Protein AF-A0A2G9V397-F1 (afdb_monomer)

Nearest PDB structures (foldseek):
  7y4a-assembly4_H  TM=7.090E-01  e=7.245E-02  Homo sapiens
  8ptk-assembly1_f  TM=3.764E-01  e=3.981E+00  Homo sapiens

Solvent-accessible surface area (backbone atoms only — not comparable to full-atom values): 5762 Å² total; per-residue (Å²): 138,84,85,92,82,76,87,77,82,84,74,73,84,80,80,70,82,70,72,78,71,50,93,63,46,41,81,46,76,46,74,45,92,66,92,69,44,68,52,73,52,76,41,52,70,87,58,59,71,64,60,57,51,52,51,50,28,62,75,69,69,49,83,71,55,91,82,58,82,86,85,56,75,49,97,82,69,54,69,64,83,128

pLDDT: mean 77.18, std 17.79, range [40.34, 95.44]

Mean predicted aligned error: 13.67 Å

Foldseek 3Di:
DDDDDDPPPPPDDPPPPVPVQPPQKDWDWDFDPPPRDIDIDIDGPPDDVVVVLVVVCVVVVPPPSVPDDDWDQDPVRDTDDD

Radius of gyration: 22.09 Å; Cα contacts (8 Å, |Δi|>4): 54; chains: 1; bounding box: 50×62×38 Å

Organism: Teladorsagia circumcincta (NCBI:txid45464)

Sequence (82 aa):
MPTLNSSSSFLGRLSARSSFISPKEVKVTVQLLNDADTVTNEFKRSQPAQAILDYICELKNIREKDYLGLRYQDHNKHRVRT

InterPro domains:
  IPR000299 FERM domain [PS50057] (26-82)
  IPR018979 FERM, N-terminal [PF09379] (30-78)
  IPR029071 Ubiquitin-like domain superfamily [SSF54236] (23-79)

Secondary structure (DSSP, 8-state):
----------------------TTEEEEEEE-SSTT-EEEEEEETTS-HHHHHHHHHHHTT---GGG----EE-TT--EE--

Structure (mmCIF, N/CA/C/O backbone):
data_AF-A0A2G9V397-F1
#
_entry.id   AF-A0A2G9V397-F1
#
loop_
_atom_site.group_PDB
_atom_site.id
_atom_site.type_symbol
_atom_site.label_atom_id
_atom_site.label_alt_id
_atom_site.label_comp_id
_atom_site.label_asym_id
_atom_site.label_entity_id
_atom_site.label_seq_id
_atom_site.pdbx_PDB_ins_code
_atom_site.Cartn_x
_atom_site.Cartn_y
_atom_site.Cartn_z
_atom_site.occupancy
_atom_site.B_iso_or_equiv
_atom_site.auth_seq_id
_atom_site.auth_comp_id
_atom_site.auth_asym_id
_atom_site.auth_atom_id
_atom_site.pdbx_PDB_model_num
ATOM 1 N N . MET A 1 1 ? 36.582 49.133 -30.517 1.00 40.34 1 MET A N 1
ATOM 2 C CA . MET A 1 1 ? 35.726 47.928 -30.504 1.00 40.34 1 MET A CA 1
ATOM 3 C C . MET A 1 1 ? 35.746 47.361 -29.095 1.00 40.34 1 MET A C 1
ATOM 5 O O . MET A 1 1 ? 36.837 47.034 -28.640 1.00 40.34 1 MET A O 1
ATOM 9 N N . PRO A 1 2 ? 34.622 47.368 -28.362 1.00 41.84 2 PRO A N 1
ATOM 10 C CA . PRO A 1 2 ? 34.590 46.976 -26.960 1.00 41.84 2 PRO A CA 1
ATOM 11 C C . PRO A 1 2 ? 34.222 45.488 -26.764 1.00 41.84 2 PRO A C 1
ATOM 13 O O . PRO A 1 2 ? 33.586 44.872 -27.613 1.00 41.84 2 PRO A O 1
ATOM 16 N N . THR A 1 3 ? 34.625 44.989 -25.591 1.00 46.28 3 THR A N 1
ATOM 17 C CA . THR A 1 3 ? 34.144 43.832 -24.807 1.00 46.28 3 THR A CA 1
ATOM 18 C C . THR A 1 3 ? 34.305 42.404 -25.341 1.00 46.28 3 THR A C 1
ATOM 20 O O . THR A 1 3 ? 33.532 41.946 -26.175 1.00 46.28 3 THR A O 1
ATOM 23 N N . LEU A 1 4 ? 35.176 41.630 -24.678 1.00 40.47 4 LEU A N 1
ATOM 24 C CA . LEU A 1 4 ? 34.975 40.193 -24.489 1.00 40.47 4 LEU A CA 1
ATOM 25 C C . LEU A 1 4 ? 34.754 39.946 -22.993 1.00 40.47 4 LEU A C 1
ATOM 27 O O . LEU A 1 4 ? 35.698 39.782 -22.229 1.00 40.47 4 LEU A O 1
ATOM 31 N N . ASN A 1 5 ? 33.492 39.974 -22.572 1.00 50.00 5 ASN A N 1
ATOM 32 C CA . ASN A 1 5 ? 33.083 39.455 -21.275 1.00 50.00 5 ASN A CA 1
ATOM 33 C C . ASN A 1 5 ? 31.930 38.482 -21.509 1.00 50.00 5 ASN A C 1
ATOM 35 O O . ASN A 1 5 ? 30.808 38.881 -21.810 1.00 50.00 5 ASN A O 1
ATOM 39 N N . SER A 1 6 ? 32.219 37.192 -21.409 1.00 44.84 6 SER A N 1
ATOM 40 C CA . SER A 1 6 ? 31.205 36.163 -21.200 1.00 44.84 6 SER A CA 1
ATOM 41 C C . SER A 1 6 ? 31.869 34.974 -20.535 1.00 44.84 6 SER A C 1
ATOM 43 O O . SER A 1 6 ? 32.239 33.987 -21.166 1.00 44.84 6 SER A O 1
ATOM 45 N N . SER A 1 7 ? 32.027 35.107 -19.221 1.00 56.31 7 SER A N 1
ATOM 46 C CA . SER A 1 7 ? 32.120 33.981 -18.304 1.00 56.31 7 SER A CA 1
ATOM 47 C C . SER A 1 7 ? 30.855 33.147 -18.488 1.00 56.31 7 SER A C 1
ATOM 49 O O . SER A 1 7 ? 29.801 33.458 -17.936 1.00 56.31 7 SER A O 1
ATOM 51 N N . SER A 1 8 ? 30.922 32.127 -19.336 1.00 51.09 8 SER A N 1
ATOM 52 C CA . SER A 1 8 ? 29.818 31.199 -19.529 1.00 51.09 8 SER A CA 1
ATOM 53 C C . SER A 1 8 ? 29.805 30.218 -18.360 1.00 51.09 8 SER A C 1
ATOM 55 O O . SER A 1 8 ? 30.483 29.193 -18.330 1.00 51.09 8 SER A O 1
ATOM 57 N N . SER A 1 9 ? 29.059 30.588 -17.323 1.00 53.75 9 SER A N 1
ATOM 58 C CA . SER A 1 9 ? 28.786 29.734 -16.175 1.00 53.75 9 SER A CA 1
ATOM 59 C C . SER A 1 9 ? 27.865 28.583 -16.595 1.00 53.75 9 SER A C 1
ATOM 61 O O . SER A 1 9 ? 26.647 28.669 -16.476 1.00 53.75 9 SER A O 1
ATOM 63 N N . PHE A 1 10 ? 28.450 27.483 -17.070 1.00 62.34 10 PHE A N 1
ATOM 64 C CA . PHE A 1 10 ? 27.754 26.225 -17.376 1.00 62.34 10 PHE A CA 1
ATOM 65 C C . PHE A 1 10 ? 27.615 25.307 -16.154 1.00 62.34 10 PHE A C 1
ATOM 67 O O . PHE A 1 10 ? 27.815 24.099 -16.246 1.00 62.34 10 PHE A O 1
ATOM 74 N N . LEU A 1 11 ? 27.246 25.850 -14.994 1.00 60.56 11 LEU A N 1
ATOM 75 C CA . LEU A 1 11 ? 26.861 25.021 -13.850 1.00 60.56 11 LEU A CA 1
ATOM 76 C C . LEU A 1 11 ? 25.346 25.071 -13.699 1.00 60.56 11 LEU A C 1
ATOM 78 O O . LEU A 1 11 ? 24.777 25.777 -12.867 1.00 60.56 11 LEU A O 1
ATOM 82 N N . GLY A 1 12 ? 24.704 24.313 -14.591 1.00 55.91 12 GLY A N 1
ATOM 83 C CA . GLY A 1 12 ? 23.298 23.963 -14.496 1.00 55.91 12 GLY A CA 1
ATOM 84 C C . GLY A 1 12 ? 23.012 23.340 -13.134 1.00 55.91 12 GLY A C 1
ATOM 85 O O . GLY A 1 12 ? 23.749 22.490 -12.639 1.00 55.91 12 GLY A O 1
ATOM 86 N N . ARG A 1 13 ? 21.938 23.815 -12.511 1.00 66.38 13 ARG A N 1
ATOM 87 C CA . ARG A 1 13 ? 21.460 23.381 -11.201 1.00 66.38 13 ARG A CA 1
ATOM 88 C C . ARG A 1 13 ? 21.145 21.885 -11.224 1.00 66.38 13 ARG A C 1
ATOM 90 O O . ARG A 1 13 ? 20.051 21.489 -11.617 1.00 66.38 13 ARG A O 1
ATOM 97 N N . LEU A 1 14 ? 22.069 21.060 -10.744 1.00 61.53 14 LEU A N 1
ATOM 98 C CA . LEU A 1 14 ? 21.775 19.679 -10.380 1.00 61.53 14 LEU A CA 1
ATOM 99 C C . LEU A 1 14 ? 20.971 19.695 -9.076 1.00 61.53 14 LEU A C 1
ATOM 101 O O . LEU A 1 14 ? 21.508 19.510 -7.989 1.00 61.53 14 LEU A O 1
ATOM 105 N N . SER A 1 15 ? 19.661 19.925 -9.174 1.00 58.50 15 SER A N 1
ATOM 106 C CA . SER A 1 15 ? 18.736 19.579 -8.094 1.00 58.50 15 SER A CA 1
ATOM 107 C C . SER A 1 15 ? 18.442 18.083 -8.175 1.00 58.50 15 SER A C 1
ATOM 109 O O . SER A 1 15 ? 17.325 17.645 -8.431 1.00 58.50 15 SER A O 1
ATOM 111 N N . ALA A 1 16 ? 19.481 17.272 -7.984 1.00 60.41 16 ALA A N 1
ATOM 112 C CA . ALA A 1 16 ? 19.274 15.899 -7.582 1.00 60.41 16 ALA A CA 1
ATOM 113 C C . ALA A 1 16 ? 18.914 15.965 -6.100 1.00 60.41 16 ALA A C 1
ATOM 115 O O . ALA A 1 16 ? 19.779 15.879 -5.229 1.00 60.41 16 ALA A O 1
ATOM 116 N N . ARG A 1 17 ? 17.621 16.121 -5.797 1.00 57.34 17 ARG A N 1
ATOM 117 C CA . ARG A 1 17 ? 17.081 15.686 -4.507 1.00 57.34 17 ARG A CA 1
ATOM 118 C C . ARG A 1 17 ? 17.160 14.156 -4.506 1.00 57.34 17 ARG A C 1
ATOM 120 O O . ARG A 1 17 ? 16.156 13.464 -4.616 1.00 57.34 17 ARG A O 1
ATOM 127 N N . SER A 1 18 ? 18.387 13.640 -4.503 1.00 54.41 18 SER A N 1
ATOM 128 C CA . SER A 1 18 ? 18.689 12.240 -4.288 1.00 54.41 18 SER A CA 1
ATOM 129 C C . SER A 1 18 ? 18.394 12.008 -2.822 1.00 54.41 18 SER A C 1
ATOM 131 O O . SER A 1 18 ? 19.272 12.125 -1.970 1.00 54.41 18 SER A O 1
ATOM 133 N N . SER A 1 19 ? 17.120 11.777 -2.515 1.00 56.16 19 SER A N 1
ATOM 134 C CA . SER A 1 19 ? 16.731 11.176 -1.254 1.00 56.16 19 SER A CA 1
ATOM 135 C C . SER A 1 19 ? 17.529 9.884 -1.161 1.00 56.16 19 SER A C 1
ATOM 137 O O . SER A 1 19 ? 17.361 8.989 -1.990 1.00 56.16 19 SER A O 1
ATOM 139 N N . PHE A 1 20 ? 18.478 9.834 -0.231 1.00 62.16 20 PHE A N 1
ATOM 140 C CA . PHE A 1 20 ? 19.211 8.623 0.094 1.00 62.16 20 PHE A CA 1
ATOM 141 C C . PHE A 1 20 ? 18.197 7.646 0.680 1.00 62.16 20 PHE A C 1
ATOM 143 O O . PHE A 1 20 ? 18.012 7.605 1.892 1.00 62.16 20 PHE A O 1
ATOM 150 N N . ILE A 1 21 ? 17.491 6.916 -0.188 1.00 65.69 21 ILE A N 1
ATOM 151 C CA . ILE A 1 21 ? 16.625 5.822 0.229 1.00 65.69 21 ILE A CA 1
ATOM 152 C C . ILE A 1 21 ? 17.541 4.880 0.989 1.00 65.69 21 ILE A C 1
ATOM 154 O O . ILE A 1 21 ? 18.480 4.308 0.420 1.00 65.69 21 ILE A O 1
ATOM 158 N N . SER A 1 22 ? 17.313 4.780 2.296 1.00 71.62 22 SER A N 1
ATOM 159 C CA . SER A 1 22 ? 18.029 3.824 3.119 1.00 71.62 22 SER A CA 1
ATOM 160 C C . SER A 1 22 ? 17.858 2.454 2.464 1.00 71.62 22 SER A C 1
ATOM 162 O O . SER A 1 22 ? 16.741 2.107 2.086 1.00 71.62 22 SER A O 1
ATOM 164 N N . PRO A 1 23 ? 18.902 1.620 2.331 1.00 74.81 23 PRO A N 1
ATOM 165 C CA . PRO A 1 23 ? 18.757 0.288 1.735 1.00 74.81 23 PRO A CA 1
ATOM 166 C C . PRO A 1 23 ? 17.729 -0.597 2.471 1.00 74.81 23 PRO A C 1
ATOM 168 O O . PRO A 1 23 ? 17.297 -1.625 1.950 1.00 74.81 23 PRO A O 1
ATOM 171 N N . LYS A 1 24 ? 17.316 -0.192 3.680 1.00 85.44 24 LYS A N 1
ATOM 172 C CA . LYS A 1 24 ? 16.277 -0.832 4.497 1.00 85.44 24 LYS A CA 1
ATOM 173 C C . LYS A 1 24 ? 14.851 -0.389 4.147 1.00 85.44 24 LYS A C 1
ATOM 175 O O . LYS A 1 24 ? 13.898 -1.006 4.623 1.00 85.44 24 LYS A O 1
ATOM 180 N N . GLU A 1 25 ? 14.704 0.644 3.332 1.00 89.94 25 GLU A N 1
ATOM 181 C CA . GLU A 1 25 ? 13.434 1.232 2.926 1.00 89.94 25 GLU A CA 1
ATOM 182 C C . GLU A 1 25 ? 13.133 0.908 1.459 1.00 89.94 25 GLU A C 1
ATOM 184 O O . GLU A 1 25 ? 14.005 0.565 0.652 1.00 89.94 25 GLU A O 1
ATOM 189 N N . VAL A 1 26 ? 11.849 0.916 1.136 1.00 91.69 26 VAL A N 1
ATOM 190 C CA . VAL A 1 26 ? 11.319 0.692 -0.199 1.00 91.69 26 VAL A CA 1
ATOM 191 C C . VAL A 1 26 ? 10.257 1.741 -0.468 1.00 91.69 26 VAL A C 1
ATOM 193 O O . VAL A 1 26 ? 9.360 1.974 0.342 1.00 91.69 26 VAL A O 1
ATOM 196 N N . LYS A 1 27 ? 10.368 2.385 -1.625 1.00 93.12 27 LYS A N 1
ATOM 197 C CA . LYS A 1 27 ? 9.354 3.309 -2.110 1.00 93.12 27 LYS A CA 1
ATOM 198 C C . LYS A 1 27 ? 8.193 2.505 -2.686 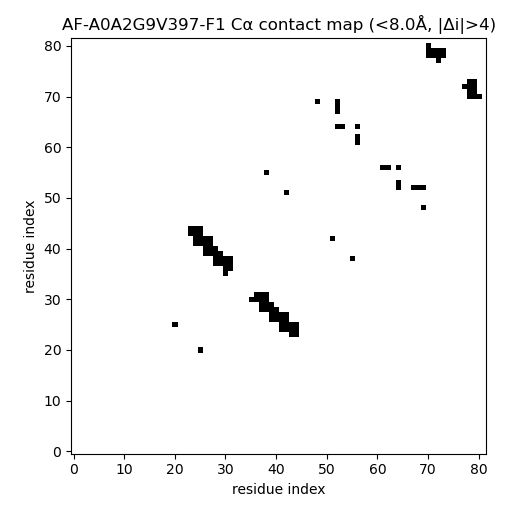1.00 93.12 27 LYS A C 1
ATOM 200 O O . LYS A 1 27 ? 8.382 1.736 -3.627 1.00 93.12 27 LYS A O 1
ATOM 205 N N . VAL A 1 28 ? 7.001 2.698 -2.137 1.00 93.50 28 VAL A N 1
ATOM 206 C CA . VAL A 1 28 ? 5.761 2.066 -2.592 1.00 93.50 28 VAL A CA 1
ATOM 207 C C . VAL A 1 28 ? 4.862 3.135 -3.195 1.00 93.50 28 VAL A C 1
ATOM 209 O O . VAL A 1 28 ? 4.733 4.236 -2.666 1.00 93.50 28 VAL A O 1
ATOM 212 N N . THR A 1 29 ? 4.254 2.811 -4.330 1.00 94.12 29 THR A N 1
ATOM 213 C CA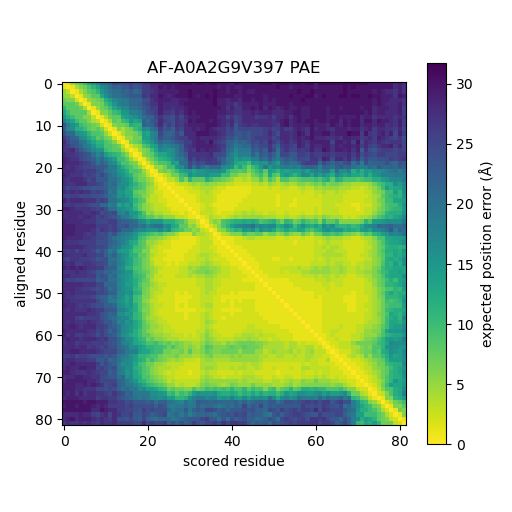 . THR A 1 29 ? 3.282 3.658 -5.025 1.00 94.12 29 THR A CA 1
ATOM 214 C C . THR A 1 29 ? 1.985 2.869 -5.160 1.00 94.12 29 THR A C 1
ATOM 216 O O . THR A 1 29 ? 2.000 1.779 -5.728 1.00 94.12 29 THR A O 1
ATOM 219 N N . VAL A 1 30 ? 0.885 3.386 -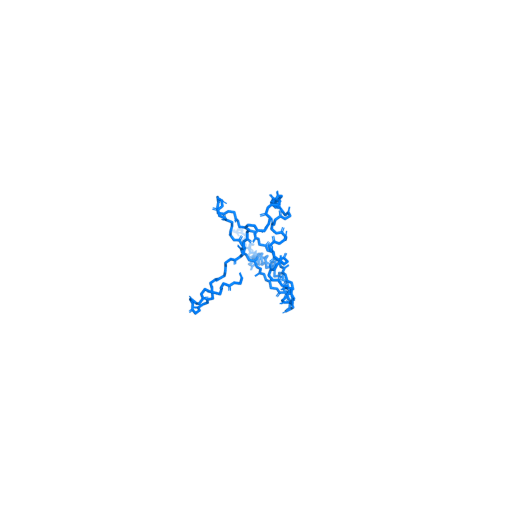4.613 1.00 93.25 30 VAL A N 1
ATOM 220 C CA . VAL A 1 30 ? -0.437 2.748 -4.657 1.00 93.25 30 VAL A CA 1
ATOM 221 C C . VAL A 1 30 ? -1.402 3.625 -5.433 1.00 93.25 30 VAL A C 1
ATOM 223 O O . VAL A 1 30 ? -1.566 4.802 -5.121 1.00 93.25 30 VAL A O 1
ATOM 226 N N . GLN A 1 31 ? -2.043 3.030 -6.433 1.00 92.81 31 GLN A N 1
ATOM 227 C CA . GLN A 1 31 ? -3.083 3.660 -7.231 1.00 92.81 31 GLN A CA 1
ATOM 228 C C . GLN A 1 31 ? -4.457 3.278 -6.673 1.00 92.81 31 GLN A C 1
ATOM 230 O O . GLN A 1 31 ? -4.765 2.093 -6.526 1.00 92.81 31 GLN A O 1
ATOM 235 N N . LEU A 1 32 ? -5.271 4.279 -6.352 1.00 91.06 32 LEU A N 1
ATOM 236 C CA . LEU A 1 32 ? -6.641 4.097 -5.888 1.00 91.06 32 LEU A CA 1
ATOM 237 C C . LEU A 1 32 ? -7.596 3.897 -7.068 1.00 91.06 32 LEU A C 1
ATOM 239 O O . LEU A 1 32 ? -7.318 4.301 -8.196 1.00 91.06 32 LEU A O 1
ATOM 243 N N . LEU A 1 33 ? -8.732 3.251 -6.791 1.00 87.62 33 LEU A N 1
ATOM 244 C CA . LEU A 1 33 ? -9.741 2.937 -7.807 1.00 87.62 33 LEU A CA 1
ATOM 245 C C . LEU A 1 33 ? -10.490 4.181 -8.307 1.00 87.62 33 LEU A C 1
ATOM 247 O O . LEU A 1 33 ? -10.844 4.231 -9.482 1.00 87.62 33 LEU A O 1
ATOM 251 N N . ASN A 1 34 ? -10.712 5.172 -7.439 1.00 76.69 34 ASN A N 1
ATOM 252 C CA . ASN 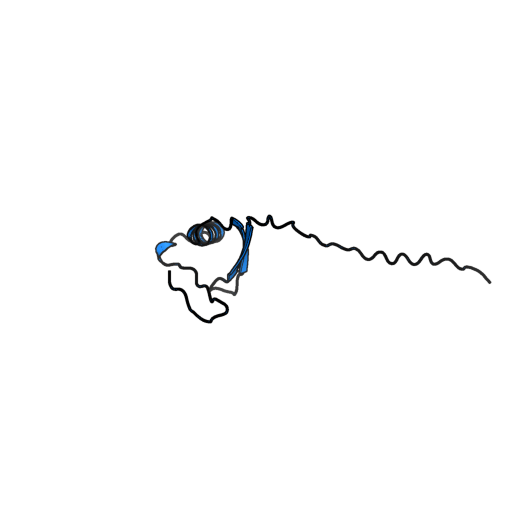A 1 34 ? -11.396 6.409 -7.809 1.00 76.69 34 ASN A CA 1
ATOM 253 C C . ASN A 1 34 ? -10.376 7.452 -8.295 1.00 76.69 34 ASN A C 1
ATOM 255 O O . ASN A 1 34 ? -9.363 7.690 -7.638 1.00 76.69 34 ASN A O 1
ATOM 259 N N . ASP A 1 35 ? -10.656 8.051 -9.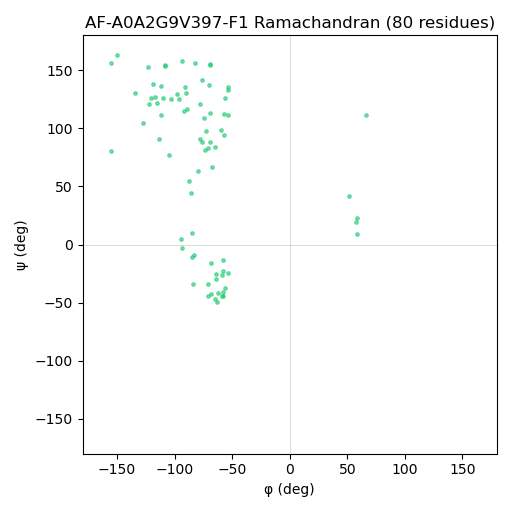454 1.00 63.09 35 ASP A N 1
ATOM 260 C CA . ASP A 1 35 ? -9.987 9.228 -10.037 1.00 63.09 35 ASP A CA 1
ATOM 261 C C . ASP A 1 35 ? -8.465 9.139 -10.269 1.00 63.09 35 ASP A C 1
ATOM 263 O O . ASP A 1 35 ? -7.801 10.151 -10.475 1.00 63.09 35 ASP A O 1
ATOM 267 N N . ALA A 1 36 ? -7.909 7.922 -10.316 1.00 69.25 36 ALA A N 1
ATOM 268 C CA . ALA A 1 36 ? -6.478 7.656 -10.525 1.00 69.25 36 ALA A CA 1
ATOM 269 C C . ALA A 1 36 ? -5.546 8.292 -9.472 1.00 69.25 36 ALA A C 1
ATOM 271 O O . ALA A 1 36 ? -4.343 8.457 -9.709 1.00 69.25 36 ALA A O 1
ATOM 272 N N . ASP A 1 37 ? -6.080 8.584 -8.284 1.00 86.56 37 ASP A N 1
ATOM 273 C CA . ASP A 1 37 ? -5.300 9.089 -7.162 1.00 86.56 37 ASP A CA 1
ATOM 274 C C . ASP A 1 37 ? -4.154 8.130 -6.833 1.00 86.56 37 ASP A C 1
ATOM 276 O O . ASP A 1 37 ? -4.352 6.936 -6.598 1.00 86.56 37 ASP A O 1
ATOM 280 N N . THR A 1 38 ? -2.937 8.666 -6.797 1.00 91.50 38 THR A N 1
ATOM 281 C CA . THR A 1 38 ? -1.732 7.887 -6.519 1.00 91.50 38 THR A CA 1
ATOM 282 C C . THR A 1 38 ? -1.097 8.355 -5.218 1.00 91.50 38 THR A C 1
ATOM 284 O O . THR A 1 38 ? -0.718 9.516 -5.077 1.00 91.50 38 THR A O 1
ATOM 287 N N . VAL A 1 39 ? -0.944 7.439 -4.264 1.00 92.38 39 VAL A N 1
ATOM 288 C CA . VAL A 1 39 ? -0.261 7.682 -2.990 1.00 92.38 39 VAL A CA 1
ATOM 289 C C . VAL A 1 39 ? 1.126 7.061 -3.060 1.00 92.38 39 VAL A C 1
ATOM 291 O O . VAL A 1 39 ? 1.273 5.877 -3.350 1.00 92.38 39 VAL A O 1
ATOM 294 N N . THR A 1 40 ? 2.159 7.859 -2.797 1.00 94.06 40 THR A N 1
ATOM 295 C CA . THR A 1 40 ? 3.552 7.400 -2.792 1.00 94.06 40 THR A CA 1
ATOM 296 C C . THR A 1 40 ? 4.162 7.631 -1.421 1.00 94.06 40 THR A C 1
ATOM 298 O O . THR A 1 40 ? 4.139 8.759 -0.936 1.00 94.06 40 THR A O 1
ATOM 301 N N . ASN A 1 41 ? 4.730 6.588 -0.816 1.00 94.62 41 ASN A N 1
ATOM 302 C CA . ASN A 1 41 ? 5.423 6.700 0.466 1.00 94.62 41 ASN A CA 1
ATOM 303 C C . ASN A 1 41 ? 6.560 5.670 0.595 1.00 94.62 41 ASN A C 1
ATOM 305 O O . ASN A 1 41 ? 6.629 4.701 -0.165 1.00 94.62 41 ASN A O 1
ATOM 309 N N . GLU A 1 42 ? 7.469 5.895 1.538 1.00 94.38 42 GLU A N 1
ATOM 310 C CA . GLU A 1 42 ? 8.575 4.999 1.865 1.00 94.38 42 GLU A CA 1
ATOM 311 C C . GLU A 1 42 ? 8.215 4.140 3.080 1.00 94.38 42 GLU A C 1
ATOM 313 O O . GLU A 1 42 ? 7.775 4.634 4.116 1.00 94.38 42 GLU A O 1
ATOM 318 N N . PHE A 1 43 ? 8.400 2.831 2.939 1.00 93.75 43 PHE A N 1
ATOM 319 C CA . PHE A 1 43 ? 8.126 1.844 3.977 1.00 93.75 43 PHE A CA 1
ATOM 320 C C . PHE A 1 43 ? 9.386 1.046 4.272 1.00 93.75 43 PHE A C 1
ATOM 322 O O . PHE A 1 43 ? 10.235 0.844 3.401 1.00 93.75 43 PHE A O 1
ATOM 329 N N . LYS A 1 44 ? 9.509 0.526 5.491 1.00 93.44 44 LYS A N 1
ATOM 330 C CA . LYS A 1 44 ? 10.586 -0.419 5.801 1.00 93.44 44 LYS A CA 1
ATOM 331 C C . LYS A 1 44 ? 10.303 -1.731 5.081 1.00 93.44 44 LYS A C 1
ATOM 333 O O . LYS A 1 44 ? 9.190 -2.239 5.144 1.00 93.44 44 LYS A O 1
ATOM 338 N N . ARG A 1 45 ? 11.325 -2.348 4.485 1.00 89.75 45 ARG A N 1
ATOM 339 C CA . ARG A 1 45 ? 11.189 -3.650 3.798 1.00 89.75 45 ARG A CA 1
ATOM 340 C C . ARG A 1 45 ? 10.666 -4.773 4.699 1.00 89.75 45 ARG A C 1
ATOM 342 O O . ARG A 1 45 ? 10.136 -5.753 4.200 1.00 89.75 45 ARG A O 1
ATOM 349 N N . SER A 1 46 ? 10.837 -4.639 6.014 1.00 92.12 46 SER A N 1
ATOM 350 C CA . SER A 1 46 ? 10.344 -5.589 7.013 1.00 92.12 46 SER A CA 1
ATOM 351 C C . SER A 1 46 ? 8.877 -5.378 7.402 1.00 92.12 46 SER A C 1
ATOM 353 O O . SER A 1 46 ? 8.347 -6.175 8.171 1.00 92.12 46 SER A O 1
ATOM 355 N N . GLN A 1 47 ? 8.235 -4.287 6.970 1.00 92.94 47 GLN A N 1
ATOM 356 C CA . GLN A 1 47 ? 6.837 -4.028 7.302 1.00 92.94 47 GLN A CA 1
ATOM 357 C C . GLN A 1 47 ? 5.905 -4.913 6.466 1.00 92.94 47 GLN A C 1
ATOM 359 O O . GLN A 1 47 ? 6.155 -5.120 5.277 1.00 92.94 47 GLN A O 1
ATOM 364 N N . PRO A 1 48 ? 4.814 -5.423 7.063 1.00 93.38 48 PRO A N 1
ATOM 365 C CA . PRO A 1 48 ? 3.811 -6.169 6.320 1.00 93.38 48 PRO A CA 1
ATOM 366 C C . PRO A 1 48 ? 3.036 -5.243 5.379 1.00 93.38 48 PRO A C 1
ATOM 368 O O . PRO A 1 48 ? 2.852 -4.059 5.665 1.00 93.38 48 PRO A O 1
ATOM 371 N N . ALA A 1 49 ? 2.487 -5.806 4.301 1.00 90.50 49 ALA A N 1
ATOM 372 C CA . ALA A 1 49 ? 1.642 -5.063 3.363 1.00 90.50 49 ALA A CA 1
ATOM 373 C C . ALA A 1 49 ? 0.403 -4.439 4.036 1.00 90.50 49 ALA A C 1
ATOM 375 O O . ALA A 1 49 ? -0.075 -3.397 3.596 1.00 90.50 49 ALA A O 1
ATOM 376 N N . GLN A 1 50 ? -0.065 -5.019 5.148 1.00 93.19 50 GLN A N 1
ATOM 377 C CA . GLN A 1 50 ? -1.140 -4.451 5.964 1.00 93.19 50 GLN A CA 1
ATOM 378 C C . GLN A 1 50 ? -0.827 -3.022 6.434 1.00 93.19 50 GLN A C 1
ATOM 380 O O . GLN A 1 50 ? -1.707 -2.171 6.400 1.00 93.19 50 GLN A O 1
ATOM 385 N N . ALA A 1 51 ? 0.432 -2.725 6.779 1.00 95.00 51 ALA A N 1
ATOM 386 C CA . ALA A 1 51 ? 0.837 -1.383 7.199 1.00 95.00 51 ALA A CA 1
ATOM 387 C C . ALA A 1 51 ? 0.677 -0.345 6.072 1.00 95.00 51 ALA A C 1
ATOM 389 O O . ALA A 1 51 ? 0.411 0.824 6.336 1.00 95.00 51 ALA A O 1
ATOM 390 N N . ILE A 1 52 ? 0.813 -0.775 4.813 1.00 94.75 52 ILE A N 1
ATOM 391 C CA . ILE A 1 52 ? 0.585 0.072 3.637 1.00 94.75 52 ILE A CA 1
ATOM 392 C C . ILE A 1 52 ? -0.915 0.353 3.488 1.00 94.75 52 ILE A C 1
ATOM 394 O O . ILE A 1 52 ? -1.300 1.497 3.252 1.00 94.75 52 ILE A O 1
ATOM 398 N N . LEU A 1 53 ? -1.761 -0.673 3.645 1.00 93.94 53 LEU A N 1
ATOM 399 C CA . LEU A 1 53 ? -3.216 -0.529 3.552 1.00 93.94 53 LEU A CA 1
ATOM 400 C C . LEU A 1 53 ? -3.767 0.364 4.671 1.00 93.94 53 LEU A C 1
ATOM 402 O O . LEU A 1 53 ? -4.519 1.291 4.384 1.00 93.94 53 LEU A O 1
ATOM 406 N N . ASP A 1 54 ? -3.349 0.132 5.917 1.00 94.25 54 ASP A N 1
ATOM 407 C CA . ASP A 1 54 ? -3.768 0.938 7.068 1.00 94.25 54 ASP A CA 1
ATOM 408 C C . ASP A 1 54 ? -3.380 2.416 6.877 1.00 94.25 54 ASP A C 1
ATOM 410 O O . ASP A 1 54 ? -4.222 3.292 7.064 1.00 94.25 54 ASP A O 1
ATOM 414 N N . TYR A 1 55 ? -2.155 2.697 6.405 1.00 95.44 55 TYR A N 1
ATOM 415 C CA . TYR A 1 55 ? -1.698 4.060 6.101 1.00 95.44 55 TYR A CA 1
ATOM 416 C C . TYR A 1 55 ? -2.590 4.768 5.071 1.00 95.44 55 TYR A C 1
ATOM 418 O O . TYR A 1 55 ? -2.944 5.934 5.236 1.00 95.44 55 TYR A O 1
ATOM 426 N N . ILE A 1 56 ? -2.971 4.070 4.001 1.00 92.69 56 ILE A N 1
ATOM 427 C CA . ILE A 1 56 ? -3.825 4.637 2.950 1.00 92.69 56 ILE A CA 1
ATOM 428 C C . ILE A 1 56 ? -5.240 4.884 3.470 1.00 92.69 56 ILE A C 1
ATOM 430 O O . ILE A 1 56 ? -5.817 5.935 3.184 1.00 92.69 56 ILE A O 1
ATOM 434 N N . CYS A 1 57 ? -5.791 3.942 4.236 1.00 93.25 57 CYS A N 1
ATOM 435 C CA . CYS A 1 57 ? -7.110 4.084 4.844 1.00 93.25 57 CYS A CA 1
ATOM 436 C C . CYS A 1 57 ? -7.149 5.260 5.824 1.00 93.25 57 CYS A C 1
ATOM 438 O O . CYS A 1 57 ? -8.096 6.040 5.784 1.00 93.25 57 CYS A O 1
ATOM 440 N N . GLU A 1 58 ? -6.111 5.444 6.641 1.00 94.19 58 GLU A N 1
ATOM 441 C CA . GLU A 1 58 ? -5.993 6.594 7.541 1.00 94.19 58 GLU A CA 1
ATOM 442 C C . GLU A 1 58 ? -5.903 7.913 6.758 1.00 94.19 58 GLU A C 1
ATOM 444 O O . GLU A 1 58 ? -6.694 8.826 6.994 1.00 94.19 58 GLU A O 1
ATOM 449 N N . LEU A 1 59 ? -5.024 7.990 5.750 1.00 92.94 59 LEU A N 1
ATOM 450 C CA . LEU A 1 59 ? -4.869 9.175 4.897 1.00 92.94 59 LEU A CA 1
ATOM 451 C C . LEU A 1 59 ? -6.156 9.589 4.177 1.00 92.94 59 LEU A C 1
ATOM 453 O O . LEU A 1 59 ? -6.421 10.779 4.010 1.00 92.94 59 LEU A O 1
ATOM 457 N N . LYS A 1 60 ? -6.920 8.613 3.681 1.00 90.31 60 LYS A N 1
ATOM 458 C CA . LYS A 1 60 ? -8.154 8.842 2.916 1.00 90.31 60 LYS A CA 1
ATOM 459 C C . LYS A 1 60 ? -9.404 8.810 3.795 1.00 90.31 60 LYS A C 1
ATOM 461 O O . LYS A 1 60 ? -10.506 8.933 3.266 1.00 90.31 60 LYS A O 1
ATOM 466 N N . ASN A 1 61 ? -9.242 8.678 5.115 1.00 91.62 61 ASN A N 1
ATOM 467 C CA . ASN A 1 61 ? -10.329 8.564 6.087 1.00 91.62 61 ASN A CA 1
ATOM 468 C C . ASN A 1 61 ? -11.347 7.460 5.719 1.00 91.62 61 ASN A C 1
ATOM 470 O O . ASN A 1 61 ? -12.562 7.634 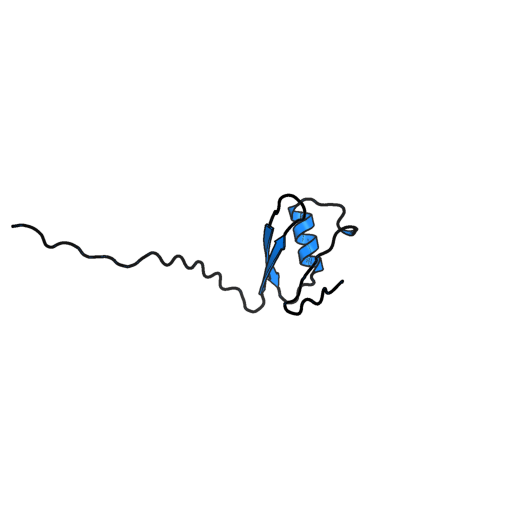5.831 1.00 91.62 61 ASN A O 1
ATOM 474 N N . ILE A 1 62 ? -10.846 6.313 5.253 1.00 89.88 62 ILE A N 1
ATOM 475 C CA . ILE A 1 62 ? -11.652 5.141 4.912 1.00 89.88 62 ILE A CA 1
ATOM 476 C C . ILE A 1 62 ? -11.801 4.271 6.159 1.00 89.88 62 ILE A C 1
ATOM 478 O O . ILE A 1 62 ? -10.825 3.737 6.681 1.00 89.88 62 ILE A O 1
ATOM 482 N N . ARG A 1 63 ? -13.040 4.113 6.632 1.00 88.75 63 ARG A N 1
ATOM 483 C CA . ARG A 1 63 ? -13.344 3.347 7.853 1.00 88.75 63 ARG A CA 1
ATOM 484 C C . ARG A 1 63 ? -13.468 1.845 7.607 1.00 88.75 63 ARG A C 1
ATOM 486 O O . ARG A 1 63 ? -13.091 1.041 8.450 1.00 88.75 63 ARG A O 1
ATOM 493 N N . GLU A 1 64 ? -13.972 1.472 6.440 1.00 88.38 64 GLU A N 1
ATOM 494 C CA . GLU A 1 64 ? -14.337 0.102 6.069 1.00 88.38 64 GLU A CA 1
ATOM 495 C C . GLU A 1 64 ? -13.152 -0.676 5.468 1.00 88.38 64 GLU A C 1
ATOM 497 O O . GLU A 1 64 ? -13.214 -1.200 4.356 1.00 88.38 64 GLU A O 1
ATOM 502 N N . LYS A 1 65 ? -12.033 -0.740 6.202 1.00 85.62 65 LYS A N 1
ATOM 503 C CA . LYS A 1 65 ? -10.783 -1.347 5.712 1.00 85.62 65 LYS A CA 1
ATOM 504 C C . LYS A 1 65 ? -10.876 -2.849 5.424 1.00 85.62 65 LYS A C 1
ATOM 506 O O . LYS A 1 65 ? -10.140 -3.334 4.573 1.00 85.62 65 LYS A O 1
ATOM 511 N N . ASP A 1 66 ? -11.796 -3.556 6.080 1.00 88.44 66 ASP A N 1
ATOM 512 C CA . ASP A 1 66 ? -11.981 -5.008 5.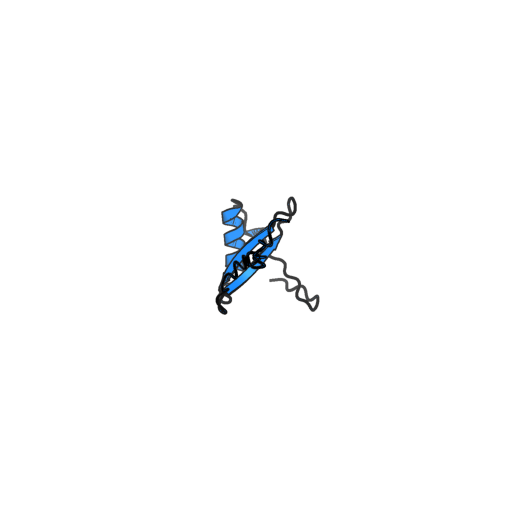930 1.00 88.44 66 ASP A CA 1
ATOM 513 C C . ASP A 1 66 ? -12.515 -5.404 4.542 1.00 88.44 66 ASP A C 1
ATOM 515 O O . ASP A 1 66 ? -12.413 -6.560 4.135 1.00 88.44 66 ASP A O 1
ATOM 519 N N . TYR A 1 67 ? -13.050 -4.439 3.788 1.00 90.00 67 TYR A N 1
ATOM 520 C CA . TYR A 1 67 ? -13.512 -4.634 2.412 1.00 90.00 67 TYR A CA 1
ATOM 521 C C . TYR A 1 67 ? -12.447 -4.293 1.363 1.00 90.00 67 TYR A C 1
ATOM 523 O O . TYR A 1 67 ? -12.686 -4.445 0.161 1.00 90.00 67 TYR A O 1
ATOM 531 N N . LEU A 1 68 ? -11.278 -3.814 1.793 1.00 90.81 68 LEU A N 1
ATOM 532 C CA . LEU A 1 68 ? -10.208 -3.367 0.914 1.00 90.81 68 LEU A CA 1
ATOM 533 C C . LEU A 1 68 ? -9.030 -4.340 0.921 1.00 90.81 68 LEU A C 1
ATOM 535 O O . LEU A 1 68 ? -8.766 -5.047 1.886 1.00 90.81 68 LEU A O 1
ATOM 539 N N . GLY A 1 69 ? -8.285 -4.341 -0.181 1.00 91.75 69 GLY A N 1
ATOM 540 C CA . GLY A 1 69 ? -7.080 -5.145 -0.324 1.00 91.75 69 GLY A CA 1
ATOM 541 C C . GLY A 1 69 ? -6.124 -4.542 -1.342 1.00 91.75 69 GLY A C 1
ATOM 542 O O . GLY A 1 69 ? -6.526 -3.796 -2.237 1.00 91.75 69 GLY A O 1
ATOM 543 N N . LEU A 1 70 ? -4.843 -4.880 -1.212 1.00 92.50 70 LEU A N 1
ATOM 544 C CA . LEU A 1 70 ? -3.805 -4.456 -2.147 1.00 92.50 70 LEU A CA 1
ATOM 545 C C . LEU A 1 70 ? -3.647 -5.497 -3.254 1.00 92.50 70 LEU A C 1
ATOM 547 O O . LEU A 1 70 ? -3.590 -6.699 -3.001 1.00 92.50 70 LEU A O 1
ATOM 551 N N . ARG A 1 71 ? -3.547 -5.034 -4.500 1.00 91.12 71 ARG A N 1
ATOM 552 C CA . ARG A 1 71 ? -3.196 -5.884 -5.640 1.00 91.12 71 ARG A CA 1
ATOM 553 C C . ARG A 1 71 ? -1.803 -5.520 -6.113 1.00 91.12 71 ARG A C 1
ATOM 555 O O . ARG A 1 71 ? -1.543 -4.366 -6.435 1.00 91.12 71 ARG A O 1
ATOM 562 N N . TYR A 1 72 ? -0.937 -6.521 -6.192 1.00 87.50 72 TYR A N 1
ATOM 563 C CA . TYR A 1 72 ? 0.379 -6.397 -6.799 1.00 87.50 72 TYR A CA 1
ATOM 564 C C . TYR A 1 72 ? 0.486 -7.355 -7.983 1.00 87.50 72 TYR A C 1
ATOM 566 O O . TYR A 1 72 ? 0.019 -8.496 -7.923 1.00 87.50 72 TYR A O 1
ATOM 574 N N . GLN A 1 73 ? 1.083 -6.877 -9.069 1.00 78.25 73 GLN A N 1
ATOM 575 C CA . GLN A 1 73 ? 1.444 -7.706 -10.205 1.00 78.25 73 GLN A CA 1
ATOM 576 C C . GLN A 1 73 ? 2.964 -7.776 -10.268 1.00 78.25 73 GLN A C 1
ATOM 578 O O . GLN A 1 73 ? 3.623 -6.778 -10.546 1.00 78.25 73 GLN A O 1
ATOM 583 N N . ASP A 1 74 ? 3.500 -8.962 -9.993 1.00 76.12 74 ASP A N 1
ATOM 584 C CA . ASP A 1 74 ? 4.918 -9.234 -10.192 1.00 76.12 74 ASP A CA 1
ATOM 585 C C . ASP A 1 74 ? 5.249 -9.258 -11.696 1.00 76.12 74 ASP A C 1
ATOM 587 O O . ASP A 1 74 ? 4.393 -9.563 -12.538 1.00 76.12 74 A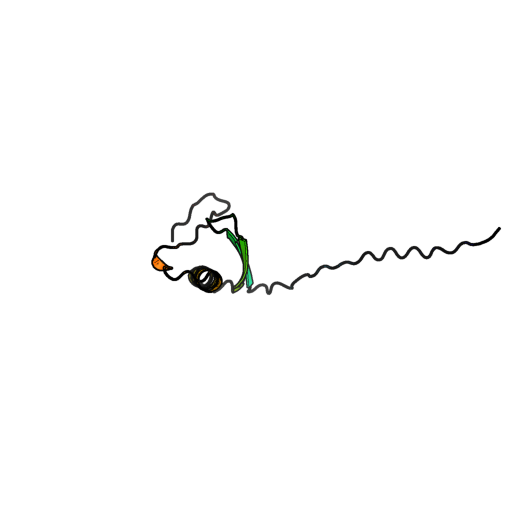SP A O 1
ATOM 591 N N . HIS A 1 75 ? 6.510 -8.988 -12.034 1.00 66.31 75 HIS A N 1
ATOM 592 C CA . HIS A 1 75 ? 7.062 -9.000 -13.392 1.00 66.31 75 HIS A CA 1
ATOM 593 C C . HIS A 1 75 ? 6.798 -10.330 -14.128 1.00 66.31 75 HIS A C 1
ATOM 595 O O . HIS A 1 75 ? 6.699 -10.364 -15.353 1.00 66.31 75 HIS A O 1
ATOM 601 N N . ASN A 1 76 ? 6.592 -11.416 -13.376 1.00 68.19 76 ASN A N 1
ATOM 602 C CA . ASN A 1 76 ? 6.253 -12.746 -13.883 1.00 68.19 76 ASN A CA 1
ATOM 603 C C . ASN A 1 76 ? 4.748 -12.972 -14.143 1.00 68.19 76 ASN A C 1
ATOM 605 O O . ASN A 1 76 ? 4.334 -14.110 -14.351 1.00 68.19 76 ASN A O 1
ATOM 609 N N . LYS A 1 77 ? 3.904 -11.930 -14.088 1.00 56.34 77 LYS A N 1
ATOM 610 C CA . LYS A 1 77 ? 2.431 -11.983 -14.244 1.00 56.34 77 LYS A CA 1
ATOM 611 C C . LYS A 1 77 ? 1.686 -12.889 -13.249 1.00 56.34 77 LYS A C 1
ATOM 613 O O . LYS A 1 77 ? 0.473 -13.063 -13.381 1.00 56.34 77 LYS A O 1
ATOM 618 N N . HIS A 1 78 ? 2.349 -13.413 -12.222 1.00 54.06 78 HIS A N 1
ATOM 619 C CA . HIS A 1 78 ? 1.682 -14.143 -11.150 1.00 54.06 78 HIS A CA 1
ATOM 620 C C . HIS A 1 78 ? 0.958 -13.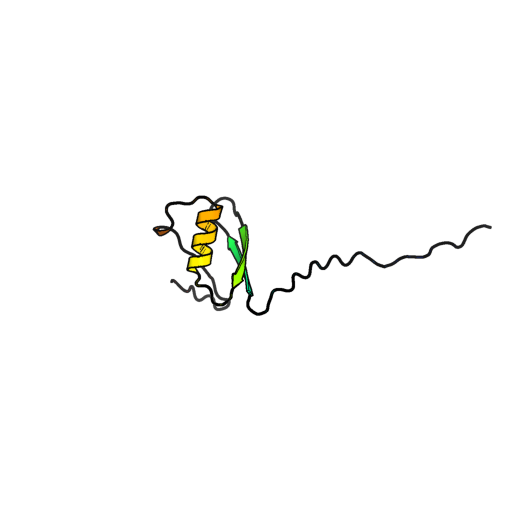148 -10.240 1.00 54.06 78 HIS A C 1
ATOM 622 O O . HIS A 1 78 ? 1.573 -12.372 -9.511 1.00 54.06 78 HIS A O 1
ATOM 628 N N . ARG A 1 79 ? -0.377 -13.146 -10.301 1.00 56.06 79 ARG A N 1
ATOM 629 C CA . ARG A 1 79 ? -1.211 -12.397 -9.357 1.00 56.06 79 ARG A CA 1
ATOM 630 C C . ARG A 1 79 ? -1.168 -13.116 -8.012 1.00 56.06 79 ARG A C 1
ATOM 632 O O . ARG A 1 79 ? -1.917 -14.073 -7.814 1.00 56.06 79 ARG A O 1
ATOM 639 N N . VAL A 1 80 ? -0.318 -12.652 -7.102 1.00 54.09 80 VAL A N 1
ATOM 640 C CA . VAL A 1 80 ? -0.341 -13.101 -5.707 1.00 54.09 80 VAL A CA 1
ATOM 641 C C . VAL A 1 80 ? -1.626 -12.554 -5.084 1.00 54.09 80 VAL A C 1
ATOM 643 O O . VAL A 1 80 ? -1.831 -11.343 -5.021 1.00 54.09 80 VAL A O 1
ATOM 646 N N . ARG A 1 81 ? -2.550 -13.453 -4.738 1.00 49.94 81 ARG A N 1
ATOM 647 C CA . ARG A 1 81 ? -3.706 -13.136 -3.897 1.00 49.94 81 ARG A CA 1
ATOM 648 C C . ARG A 1 81 ? -3.280 -13.431 -2.467 1.00 49.94 81 ARG A C 1
ATOM 650 O O . ARG A 1 81 ? -2.993 -14.589 -2.173 1.00 49.94 81 ARG A O 1
ATOM 657 N N . THR A 1 82 ? -3.215 -12.394 -1.648 1.00 49.56 82 THR A N 1
ATOM 658 C CA . THR A 1 82 ? -3.059 -12.501 -0.197 1.00 49.56 82 THR A CA 1
ATOM 659 C C . THR A 1 82 ? -4.375 -12.114 0.446 1.00 49.56 82 THR A C 1
ATOM 661 O O . THR A 1 82 ? -5.033 -11.206 -0.117 1.00 49.56 82 THR A O 1
#